Protein AF-A0A0C3CER1-F1 (afdb_monomer_lite)

Organism: Piloderma croceum (strain F 1598) (NCBI:txid765440)

pLDDT: mean 70.39, std 23.58, range [27.7, 95.56]

Foldseek 3Di:
DDDDDDDDDDDDDDDDDDDDPDPDDPDDPVVVVVVVVVVVVVVVVVVVVPPPPVPVPPPPPPDQPPFPWDQDPVQRATKGFQPDQGQWDWDDDPPDTQIQHRVLQQPADDPDRITGGPDTDCPVPPDDDDDPSRCVQWPWDWDPDVDTDIDTHGDDDDD

Sequence (159 aa):
MTLVPSVHPNTRARSPTLMSLLLRASGSSQDLDMLSAMALSYRLALMLSRTPEHRLSSFPPQSLPRIISKFLEPLSGYTFPCSSTLPKLTLGIGTYRAIVPGKYINYAPADGSKCFGGVQSNAQVEITIYGDVFFKSQFVIFNDSSTPLVWVLRPRQRR

InterPro domains:
  IPR021109 Aspartic peptidase domain superfamily [G3DSA:2.40.70.10] (53-149)
  IPR021109 Aspartic peptidase domain superfamily [SSF50630] (72-144)
  IPR033121 Peptidase family A1 domain [PF00026] (76-144)
  IPR033121 Peptidase family A1 domain [PS51767] (1-152)

Secondary structure (DSSP, 8-state):
----------------------------THHHHHHHHHHHHHHHHHHHTTS--TTSSSS-S-SS-S---EEEGGGTEEEEETT--PPPEEEEETTEEEEE-HHHHEEEE-STTEEEES----TTSSS----HHHHTTSEEEEE-SSS-EEEEE------

Structure (mmCIF, N/CA/C/O backbone):
data_AF-A0A0C3CER1-F1
#
_entry.id   AF-A0A0C3CER1-F1
#
loop_
_atom_site.group_PDB
_atom_site.id
_atom_site.type_symbol
_atom_site.label_atom_id
_at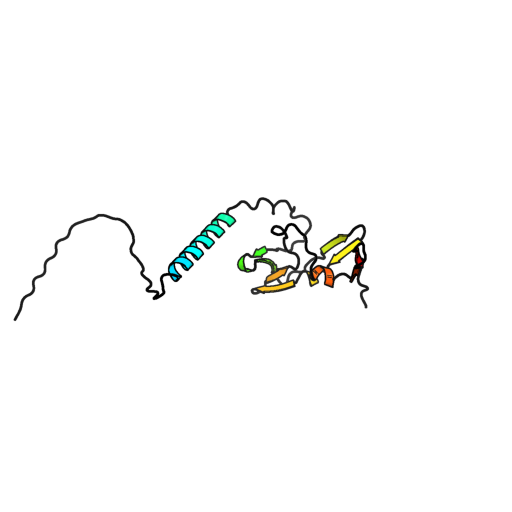om_site.label_alt_id
_atom_site.label_comp_id
_atom_site.label_asym_id
_atom_site.label_entity_id
_atom_site.label_seq_id
_atom_site.pdbx_PDB_ins_code
_atom_site.Cartn_x
_atom_site.Cartn_y
_atom_site.Cartn_z
_atom_site.occupancy
_atom_site.B_iso_or_equiv
_atom_site.auth_seq_id
_atom_site.auth_comp_id
_atom_site.auth_asym_id
_atom_site.auth_atom_id
_atom_site.pdbx_PDB_model_num
ATOM 1 N N . MET A 1 1 ? -1.713 20.461 90.685 1.00 34.16 1 MET A N 1
ATOM 2 C CA . MET A 1 1 ? -2.314 21.764 91.035 1.00 34.16 1 MET A CA 1
ATOM 3 C C . MET A 1 1 ? -2.577 22.521 89.748 1.00 34.16 1 MET A C 1
ATOM 5 O O . MET A 1 1 ? -1.739 22.517 88.860 1.00 34.16 1 MET A O 1
ATOM 9 N N . THR A 1 2 ?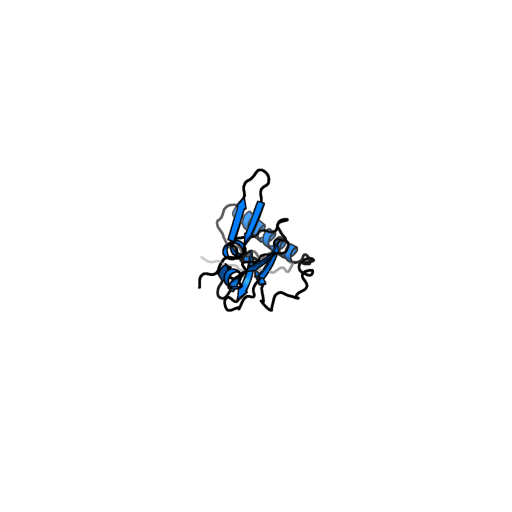 -3.800 23.019 89.642 1.00 27.70 2 THR A N 1
ATOM 10 C CA . THR A 1 2 ? -4.452 23.729 88.534 1.00 27.70 2 THR A CA 1
ATOM 11 C C . THR A 1 2 ? -3.644 24.888 87.947 1.00 27.70 2 THR A C 1
ATOM 13 O O . THR A 1 2 ? -2.986 25.592 88.704 1.00 27.70 2 THR A O 1
ATOM 16 N N . LEU A 1 3 ? -3.819 25.177 86.650 1.00 29.28 3 LEU A N 1
ATOM 17 C CA . LEU A 1 3 ? -4.615 26.331 86.187 1.00 29.28 3 LEU A CA 1
ATOM 18 C C . LEU A 1 3 ? -4.640 26.436 84.650 1.00 29.28 3 LEU A C 1
ATOM 20 O O . LEU A 1 3 ? -3.611 26.429 83.983 1.00 29.28 3 LEU A O 1
ATOM 24 N N . VAL A 1 4 ? -5.859 26.552 84.123 1.00 36.94 4 VAL A N 1
ATOM 25 C CA . VAL A 1 4 ? -6.197 27.040 82.776 1.00 36.94 4 VAL A CA 1
ATOM 26 C C . VAL A 1 4 ? -6.131 28.576 82.809 1.00 36.94 4 VAL A C 1
ATOM 28 O O . VAL A 1 4 ? -6.403 29.161 83.861 1.00 36.94 4 VAL A O 1
ATOM 31 N N . PRO A 1 5 ? -5.807 29.246 81.691 1.00 37.69 5 PRO A N 1
ATOM 32 C CA . PRO A 1 5 ? -6.847 30.085 81.092 1.00 37.69 5 PRO A CA 1
ATOM 33 C C . PRO A 1 5 ? -6.892 30.023 79.555 1.00 37.69 5 PRO A C 1
ATOM 35 O O . PRO A 1 5 ? -5.883 30.116 78.860 1.00 37.69 5 PRO A O 1
ATOM 38 N N . SER A 1 6 ? -8.122 29.935 79.044 1.00 36.16 6 SER A N 1
ATOM 39 C CA . SER A 1 6 ? -8.537 30.421 77.726 1.00 36.16 6 SER A CA 1
ATOM 40 C C . SER A 1 6 ? -8.327 31.935 77.611 1.00 36.16 6 SER A C 1
ATOM 42 O O . SER A 1 6 ? -8.430 32.637 78.612 1.00 36.16 6 SER A O 1
ATOM 44 N N . VAL A 1 7 ? -8.173 32.451 76.386 1.00 33.53 7 VAL A N 1
ATOM 45 C CA . VAL A 1 7 ? -9.143 33.357 75.727 1.00 33.53 7 VAL A CA 1
ATOM 46 C C . VAL A 1 7 ? -8.552 33.894 74.412 1.00 33.53 7 VAL A C 1
ATOM 48 O O . VAL A 1 7 ? -7.434 34.391 74.341 1.00 33.53 7 VAL A O 1
ATOM 51 N N . HIS A 1 8 ? -9.359 33.751 73.361 1.00 35.66 8 HIS A N 1
ATOM 52 C CA . HIS A 1 8 ? -9.236 34.325 72.019 1.00 35.66 8 HIS A CA 1
ATOM 53 C C . HIS A 1 8 ? -9.445 35.853 72.043 1.00 35.66 8 HIS A C 1
ATOM 55 O O . HIS A 1 8 ? -10.245 36.328 72.848 1.00 35.66 8 HIS A O 1
ATOM 61 N N . PRO A 1 9 ? -8.891 36.617 71.082 1.00 48.69 9 PRO A N 1
ATOM 62 C CA . PRO A 1 9 ? -9.820 37.312 70.185 1.00 48.69 9 PRO A CA 1
ATOM 63 C C . PRO A 1 9 ? -9.341 37.473 68.728 1.00 48.69 9 PRO A C 1
ATOM 65 O O . PRO A 1 9 ? -8.296 38.036 68.424 1.00 48.69 9 PRO A O 1
ATOM 68 N N . ASN A 1 10 ? -10.203 36.994 67.835 1.00 35.47 10 ASN A N 1
ATOM 69 C CA . ASN A 1 10 ? -10.683 37.589 66.583 1.00 35.47 10 ASN A CA 1
ATOM 70 C C . ASN A 1 10 ? -9.979 38.861 66.042 1.00 35.47 10 ASN A C 1
ATOM 72 O O . ASN A 1 10 ? -10.112 39.937 66.618 1.00 35.47 10 ASN A O 1
ATOM 76 N N . THR A 1 11 ? -9.400 38.783 64.837 1.00 39.97 11 THR A N 1
ATOM 77 C CA . THR A 1 11 ? -9.349 39.909 63.880 1.00 39.97 11 THR A CA 1
ATOM 78 C C . THR A 1 11 ? -9.489 39.418 62.436 1.00 39.97 11 THR A C 1
ATOM 80 O O . THR A 1 11 ? -9.116 38.308 62.067 1.00 39.97 11 THR A O 1
ATOM 83 N N . ARG A 1 12 ? -10.134 40.269 61.640 1.00 36.44 12 ARG A N 1
ATOM 84 C CA . ARG A 1 12 ? -10.826 40.010 60.378 1.00 36.44 12 ARG A CA 1
ATOM 85 C C . ARG A 1 12 ? -9.947 40.331 59.158 1.00 36.44 12 ARG A C 1
ATOM 87 O O . ARG A 1 12 ? -9.403 41.421 59.081 1.00 36.44 12 ARG A O 1
ATOM 94 N N . ALA A 1 13 ? -9.971 39.416 58.184 1.00 40.00 13 ALA A N 1
ATOM 95 C CA . ALA A 1 13 ? -9.823 39.575 56.725 1.00 40.00 13 ALA A CA 1
ATOM 96 C C . ALA A 1 13 ? -8.546 40.194 56.103 1.00 40.00 13 ALA A C 1
ATOM 98 O O . ALA A 1 13 ? -8.330 41.401 56.167 1.00 40.00 13 ALA A O 1
ATOM 99 N N . ARG A 1 14 ? -7.859 39.388 55.271 1.00 35.91 14 ARG A N 1
ATOM 100 C CA . ARG A 1 14 ? -7.514 39.694 53.859 1.00 35.91 14 ARG A CA 1
ATOM 101 C C . ARG A 1 14 ? -7.033 38.424 53.121 1.00 35.91 14 ARG A C 1
ATOM 103 O O . ARG A 1 14 ? -6.103 37.763 53.555 1.00 35.91 14 ARG A O 1
ATOM 110 N N . SER A 1 15 ? -7.712 38.104 52.016 1.00 37.62 15 SER A N 1
ATOM 111 C CA . SER A 1 15 ? -7.277 37.229 50.901 1.00 37.62 15 SER A CA 1
ATOM 112 C C . SER A 1 15 ? -5.972 37.793 50.283 1.00 37.62 15 SER A C 1
ATOM 114 O O . SER A 1 15 ? -5.805 39.010 50.419 1.00 37.62 15 SER A O 1
ATOM 116 N N . PRO A 1 16 ? -5.080 37.046 49.580 1.00 47.09 16 PRO A N 1
ATOM 117 C CA . PRO A 1 16 ? -5.382 35.899 48.713 1.00 47.09 16 PRO A CA 1
ATOM 118 C C . PRO A 1 16 ? -4.334 34.758 48.671 1.00 47.09 16 PRO A C 1
ATOM 120 O O . PRO A 1 16 ? -3.278 34.819 49.285 1.00 47.09 16 PRO A O 1
ATOM 123 N N . THR A 1 17 ? -4.630 33.743 47.850 1.00 35.16 17 THR A N 1
ATOM 124 C CA . THR A 1 17 ? -3.731 32.713 47.277 1.00 35.16 17 THR A CA 1
ATOM 125 C C . THR A 1 17 ? -3.310 31.478 48.098 1.00 35.16 17 THR A C 1
ATOM 127 O O . THR A 1 17 ? -2.843 31.564 49.222 1.00 35.16 17 THR A O 1
ATOM 130 N N . LEU A 1 18 ? -3.441 30.331 47.406 1.00 41.06 18 LEU A N 1
ATOM 131 C CA . LEU A 1 18 ? -2.860 28.997 47.619 1.00 41.06 18 LEU A CA 1
ATOM 132 C C . LEU A 1 18 ? -3.120 28.286 48.960 1.00 41.06 18 LEU A C 1
ATOM 134 O O . LEU A 1 18 ? -2.343 28.407 49.900 1.00 41.06 18 LEU A O 1
ATOM 138 N N . MET A 1 19 ? -4.111 27.382 48.971 1.00 33.47 19 MET A N 1
ATOM 139 C CA . MET A 1 19 ? -4.059 26.207 49.847 1.00 33.47 19 MET A CA 1
ATOM 140 C C . MET A 1 19 ? -3.553 25.008 49.042 1.00 33.47 19 MET A C 1
ATOM 142 O O . MET A 1 19 ? -4.247 24.414 48.217 1.00 33.47 19 MET A O 1
ATOM 146 N N . SER A 1 20 ? -2.280 24.741 49.276 1.00 41.34 20 SER A N 1
ATOM 147 C CA . SER A 1 20 ? -1.477 23.590 48.906 1.00 41.34 20 SER A CA 1
ATOM 148 C C . SER A 1 20 ? -2.125 22.267 49.331 1.00 41.34 20 SER A C 1
ATOM 150 O O . SER A 1 20 ? -2.156 21.928 50.512 1.00 41.34 20 SER A O 1
ATOM 152 N N . LEU A 1 21 ? -2.556 21.457 48.359 1.00 37.12 21 LEU A N 1
ATOM 153 C CA . LEU A 1 21 ? -2.694 20.016 48.570 1.00 37.12 21 LEU A CA 1
ATOM 154 C C . LEU A 1 21 ? -1.324 19.378 48.301 1.00 37.12 21 LEU A C 1
ATOM 156 O O . LEU A 1 21 ? -1.001 18.968 47.189 1.00 37.12 21 LEU A O 1
ATOM 160 N N . LEU A 1 22 ? -0.484 19.393 49.336 1.00 40.91 22 LEU A N 1
ATOM 161 C CA . LEU A 1 22 ? 0.810 18.716 49.374 1.00 40.91 22 LEU A CA 1
ATOM 162 C C . LEU A 1 22 ? 0.590 17.195 49.349 1.00 40.91 22 LEU A C 1
ATOM 164 O O . LEU A 1 22 ? 0.505 16.558 50.400 1.00 40.91 22 LEU A O 1
ATOM 168 N N . LEU A 1 23 ? 0.547 16.594 48.155 1.00 36.91 23 LEU A N 1
ATOM 169 C CA . LEU A 1 23 ? 0.967 15.201 48.018 1.00 36.91 23 LEU A CA 1
ATOM 170 C C . LEU A 1 23 ? 2.479 15.165 48.262 1.00 36.91 23 LEU A C 1
ATOM 172 O O . LEU A 1 23 ? 3.275 15.610 47.436 1.00 36.91 23 LEU A O 1
ATOM 176 N N . ARG A 1 24 ? 2.865 14.649 49.431 1.00 39.81 24 ARG A N 1
ATOM 177 C CA . ARG A 1 24 ? 4.232 14.211 49.718 1.00 39.81 24 ARG A CA 1
ATOM 178 C C . ARG A 1 24 ? 4.597 13.094 48.739 1.00 39.81 24 ARG A C 1
ATOM 180 O O . ARG A 1 24 ? 4.315 11.930 49.001 1.00 39.81 24 ARG A O 1
ATOM 187 N N . ALA A 1 25 ? 5.244 13.457 47.640 1.00 36.72 25 ALA A N 1
ATOM 188 C CA . ALA A 1 25 ? 6.123 12.560 46.914 1.00 36.72 25 ALA A CA 1
ATOM 189 C C . ALA A 1 25 ? 7.545 12.845 47.402 1.00 36.72 25 ALA A C 1
ATOM 191 O O . ALA A 1 25 ? 8.099 13.921 47.189 1.00 36.72 25 ALA A O 1
ATOM 192 N N . SER A 1 26 ? 8.108 11.898 48.143 1.00 48.16 26 SER A N 1
ATOM 193 C CA . SER A 1 26 ? 9.544 11.817 48.366 1.00 48.16 26 SER A CA 1
ATOM 194 C C . SER A 1 26 ? 10.205 11.494 47.025 1.00 48.16 26 SER A C 1
ATOM 196 O O . SER A 1 26 ? 10.149 10.350 46.582 1.00 48.16 26 SER A O 1
ATOM 198 N N . GLY A 1 27 ? 10.782 12.494 46.369 1.00 37.88 27 GLY A N 1
ATOM 199 C CA . GLY A 1 27 ? 11.468 12.335 45.091 1.00 37.88 27 GLY A CA 1
ATOM 200 C C . GLY A 1 27 ? 12.330 13.558 44.825 1.00 37.88 27 GLY A C 1
ATOM 201 O O . GLY A 1 27 ? 11.908 14.685 45.075 1.00 37.88 27 GLY A O 1
ATOM 202 N N . SER A 1 28 ? 13.578 13.322 44.441 1.00 38.41 28 SER A N 1
ATOM 203 C CA . SER A 1 28 ? 14.615 14.320 44.169 1.00 38.41 28 SER A CA 1
ATOM 204 C C . SER A 1 28 ? 14.147 15.451 43.244 1.00 38.41 28 SER A C 1
ATOM 206 O O . SER A 1 28 ? 13.238 15.272 42.442 1.00 38.41 28 SER A O 1
ATOM 208 N N . SER A 1 29 ? 14.832 16.598 43.287 1.00 51.16 29 SER A N 1
ATOM 209 C CA . SER A 1 29 ? 14.600 17.801 42.463 1.00 51.16 29 SER A CA 1
ATOM 210 C C . SER A 1 29 ? 14.449 17.581 40.945 1.00 51.16 29 SER A C 1
ATOM 212 O O . SER A 1 29 ? 14.025 18.496 40.255 1.00 51.16 29 SER A O 1
ATOM 214 N N . GLN A 1 30 ? 14.740 16.386 40.428 1.00 51.72 30 GLN A N 1
ATOM 215 C CA . GLN A 1 30 ? 14.535 15.987 39.033 1.00 51.72 30 GLN A CA 1
ATOM 216 C C . GLN A 1 30 ? 13.064 15.653 38.683 1.00 51.72 30 GLN A C 1
ATOM 218 O O . GLN A 1 30 ? 12.687 15.750 37.516 1.00 51.72 30 GLN A O 1
ATOM 223 N N . ASP A 1 31 ? 12.205 15.316 39.657 1.00 47.53 31 ASP A N 1
ATOM 224 C CA . ASP A 1 31 ? 10.815 14.887 39.392 1.00 47.53 31 ASP A CA 1
ATOM 225 C C . ASP A 1 31 ? 9.838 16.057 39.153 1.00 47.53 31 ASP A C 1
ATOM 227 O O . ASP A 1 31 ? 8.892 15.941 38.366 1.00 47.53 31 ASP A O 1
ATOM 231 N N . LEU A 1 32 ? 10.067 17.217 39.786 1.00 51.06 32 LEU A N 1
ATOM 232 C CA . LEU A 1 32 ? 9.240 18.414 39.558 1.00 51.06 32 LEU A CA 1
ATOM 233 C C . LEU A 1 32 ? 9.479 19.034 38.172 1.00 51.06 32 LEU A C 1
ATOM 235 O O . LEU A 1 32 ? 8.537 19.557 37.570 1.00 51.06 32 LEU A O 1
ATOM 239 N N . ASP A 1 33 ? 10.695 18.915 37.637 1.00 55.56 33 ASP A N 1
ATOM 240 C CA . ASP A 1 33 ? 11.015 19.360 36.278 1.00 55.56 33 ASP A CA 1
ATOM 241 C C . ASP A 1 33 ? 10.319 18.486 35.228 1.00 55.56 33 ASP A C 1
ATOM 243 O O . ASP A 1 33 ? 9.811 19.004 34.233 1.00 55.56 33 ASP A O 1
ATOM 247 N N . MET A 1 34 ? 10.191 17.178 35.479 1.00 53.12 34 MET A N 1
ATOM 248 C CA . MET A 1 34 ? 9.486 16.249 34.589 1.00 53.12 34 MET A CA 1
ATOM 249 C C . MET A 1 34 ? 7.977 16.497 34.539 1.00 53.12 34 MET A C 1
ATOM 251 O O . MET A 1 34 ? 7.392 16.486 33.457 1.00 53.12 34 MET A O 1
ATOM 255 N N . LEU A 1 35 ? 7.332 16.774 35.676 1.00 58.41 35 LEU A N 1
ATOM 256 C CA . LEU A 1 35 ? 5.899 17.101 35.706 1.00 58.41 35 LEU A CA 1
ATOM 257 C C . LEU A 1 35 ? 5.601 18.466 35.075 1.00 58.41 35 LEU A C 1
ATOM 259 O O . LEU A 1 35 ? 4.594 18.613 34.381 1.00 58.41 35 LEU A O 1
ATOM 263 N N . SER A 1 36 ? 6.488 19.448 35.257 1.00 57.62 36 SER A N 1
ATOM 264 C CA . SER A 1 36 ? 6.393 20.740 34.572 1.00 57.62 36 SER A CA 1
ATOM 265 C C . SER A 1 36 ? 6.621 20.591 33.063 1.00 57.62 36 SER A C 1
ATOM 267 O O . SER A 1 36 ? 5.846 21.130 32.276 1.00 57.62 36 SER A O 1
ATOM 269 N N . ALA A 1 37 ? 7.596 19.778 32.639 1.00 55.06 37 ALA A N 1
ATOM 270 C CA . ALA A 1 37 ? 7.850 19.457 31.233 1.00 55.06 37 ALA A CA 1
ATOM 271 C C . ALA A 1 37 ? 6.704 18.654 30.590 1.00 55.06 37 ALA A C 1
ATOM 273 O O . ALA A 1 37 ? 6.339 18.900 29.439 1.00 55.06 37 ALA A O 1
ATOM 274 N N . MET A 1 38 ? 6.071 17.745 31.334 1.00 60.56 38 MET A N 1
ATOM 275 C CA . MET A 1 38 ? 4.856 17.027 30.927 1.00 60.56 38 MET A CA 1
ATOM 276 C C . MET A 1 38 ? 3.657 17.978 30.806 1.00 60.56 38 MET A C 1
ATOM 278 O O . MET A 1 38 ? 2.917 17.933 29.828 1.00 60.56 38 MET A O 1
ATOM 282 N N . ALA A 1 39 ? 3.481 18.907 31.746 1.00 66.56 39 ALA A N 1
ATOM 283 C CA . ALA A 1 39 ? 2.417 19.906 31.674 1.00 66.56 39 ALA A CA 1
ATOM 284 C C . ALA A 1 39 ? 2.644 20.925 30.541 1.00 66.56 39 ALA A C 1
ATOM 286 O O . ALA A 1 39 ? 1.687 21.320 29.871 1.00 66.56 39 ALA A O 1
ATOM 287 N N . LEU A 1 40 ? 3.894 21.331 30.293 1.00 63.00 40 LEU A N 1
ATOM 288 C CA . LEU A 1 40 ? 4.267 22.206 29.179 1.00 63.00 40 LEU A CA 1
ATOM 289 C C . LEU A 1 40 ? 4.130 21.499 27.836 1.00 63.00 40 LEU A C 1
ATOM 291 O O . LEU A 1 40 ? 3.608 22.108 26.911 1.00 63.00 40 LEU A O 1
ATOM 295 N N . SER A 1 41 ? 4.524 20.231 27.725 1.00 62.09 41 SER A N 1
ATOM 296 C CA . SER A 1 41 ? 4.310 19.445 26.505 1.00 62.09 41 SER A CA 1
ATOM 297 C C . SER A 1 41 ? 2.825 19.206 26.247 1.00 62.09 41 SER A C 1
ATOM 299 O O . SER A 1 41 ? 2.391 19.356 25.110 1.00 62.09 41 SER A O 1
ATOM 301 N N . TYR A 1 42 ? 2.012 18.973 27.283 1.00 54.91 42 TYR A N 1
ATOM 302 C CA . TYR A 1 42 ? 0.560 18.849 27.137 1.00 54.91 42 TYR A CA 1
ATOM 303 C C . TYR A 1 42 ? -0.107 20.180 26.757 1.00 54.91 42 TYR A C 1
ATOM 305 O O . TYR A 1 42 ? -0.997 20.211 25.908 1.00 54.91 42 TYR A O 1
ATOM 313 N N . ARG A 1 43 ? 0.340 21.311 27.324 1.00 63.53 43 ARG A N 1
ATOM 314 C CA . ARG A 1 43 ? -0.136 22.646 26.919 1.00 63.53 43 ARG A CA 1
ATOM 315 C C . ARG A 1 43 ? 0.348 23.043 25.529 1.00 63.53 43 ARG A C 1
ATOM 317 O O . ARG A 1 43 ? -0.422 23.652 24.796 1.00 63.53 43 ARG A O 1
ATOM 324 N N . LEU A 1 44 ? 1.568 22.684 25.145 1.00 60.12 44 LEU A N 1
ATOM 325 C CA . LEU A 1 44 ? 2.095 22.915 23.803 1.00 60.12 44 LEU A CA 1
ATOM 326 C C . LEU A 1 44 ? 1.353 22.043 22.782 1.00 60.12 44 LEU A C 1
ATOM 328 O O . LEU A 1 44 ? 0.944 22.560 21.752 1.00 60.12 44 LEU A O 1
ATOM 332 N N . ALA A 1 45 ? 1.054 20.783 23.104 1.00 55.59 45 ALA A N 1
ATOM 333 C CA . ALA A 1 45 ? 0.210 19.904 22.291 1.00 55.59 45 ALA A CA 1
ATOM 334 C C . ALA A 1 45 ? -1.235 20.430 22.166 1.00 55.59 45 ALA A C 1
ATOM 336 O O . ALA A 1 45 ? -1.812 20.424 21.079 1.00 55.59 45 ALA A O 1
ATOM 337 N N . LEU A 1 46 ? -1.811 20.987 23.239 1.00 55.22 46 LEU A N 1
ATOM 338 C CA . LEU A 1 46 ? -3.122 21.658 23.206 1.00 55.22 46 LEU A CA 1
ATOM 339 C C . LEU A 1 46 ? -3.123 22.982 22.422 1.00 55.22 46 LEU A C 1
ATOM 341 O O . LEU A 1 46 ? -4.151 23.380 21.876 1.00 55.22 46 LEU A O 1
ATOM 345 N N . MET A 1 47 ? -1.991 23.682 22.363 1.00 53.53 47 MET A N 1
ATOM 346 C CA . MET A 1 47 ? -1.843 24.906 21.568 1.00 53.53 47 MET A CA 1
ATOM 347 C C . MET A 1 47 ? -1.535 24.593 20.096 1.00 53.53 47 MET A C 1
ATOM 349 O O . MET A 1 47 ? -2.004 25.312 19.217 1.00 53.53 47 MET A O 1
ATOM 353 N N . LEU A 1 48 ? -0.837 23.490 19.810 1.00 54.31 48 LEU A N 1
ATOM 354 C CA . LEU A 1 48 ? -0.583 22.997 18.454 1.00 54.31 48 LEU A CA 1
ATOM 355 C C . LEU A 1 48 ? -1.826 22.337 17.833 1.00 54.31 48 LEU A C 1
ATOM 357 O O . LEU A 1 48 ? -2.070 22.533 16.647 1.00 54.31 48 LEU A O 1
ATOM 361 N N . SER A 1 49 ? -2.686 21.688 18.626 1.00 47.53 49 SER A N 1
ATOM 362 C CA . SER A 1 49 ? -4.013 21.205 18.183 1.00 47.53 49 SER A CA 1
ATOM 363 C C . SER A 1 49 ? -5.043 22.322 17.950 1.00 47.53 49 SER A C 1
ATOM 365 O O . SER A 1 49 ? -6.120 22.071 17.413 1.00 47.53 49 SER A O 1
ATOM 367 N N . ARG A 1 50 ? -4.720 23.572 18.319 1.00 50.12 50 ARG A N 1
ATOM 368 C CA . ARG A 1 50 ? -5.479 24.780 17.944 1.00 50.12 50 ARG A CA 1
ATOM 369 C C . ARG A 1 50 ? -4.936 25.482 16.702 1.00 50.12 50 ARG A C 1
ATOM 371 O O . ARG A 1 50 ? -5.524 26.481 16.284 1.00 50.12 50 ARG A O 1
ATOM 378 N N . THR A 1 51 ? -3.851 24.992 16.098 1.00 41.34 51 THR A N 1
ATOM 379 C CA . THR A 1 51 ? -3.503 25.453 14.753 1.00 41.34 51 THR A CA 1
ATOM 380 C C . THR A 1 51 ? -4.591 24.960 13.797 1.00 41.34 51 THR A C 1
ATOM 382 O O . THR A 1 51 ? -4.993 23.799 13.873 1.00 41.34 51 THR A O 1
ATOM 385 N N . PRO A 1 52 ? -5.162 25.832 12.951 1.00 46.78 52 PRO A N 1
ATOM 386 C CA . PRO A 1 52 ? -6.141 25.385 11.981 1.00 46.78 52 PRO A CA 1
ATOM 387 C C . PRO A 1 52 ? -5.453 24.363 11.072 1.00 46.78 52 PRO A C 1
ATOM 389 O O . PRO A 1 52 ? -4.451 24.683 10.434 1.00 46.78 52 PRO A O 1
ATOM 392 N N . GLU A 1 53 ? -5.999 23.146 11.036 1.00 48.62 53 GLU A N 1
ATOM 393 C CA . GLU A 1 53 ? -5.735 22.069 10.074 1.00 48.62 53 GLU A CA 1
ATOM 394 C C . GLU A 1 53 ? -5.985 22.570 8.638 1.00 48.62 53 GLU A C 1
ATOM 396 O O . GLU A 1 53 ? -6.936 22.197 7.953 1.00 48.62 53 GLU A O 1
ATOM 401 N N . HIS A 1 54 ? -5.139 23.474 8.160 1.00 36.47 54 HIS A N 1
ATOM 402 C CA . HIS A 1 54 ? -5.303 24.154 6.884 1.00 36.47 54 HIS A CA 1
ATOM 403 C C . HIS A 1 54 ? -4.464 23.481 5.799 1.00 36.4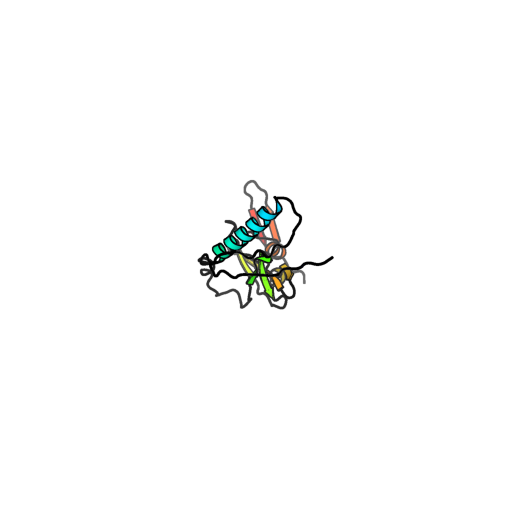7 54 HIS A C 1
ATOM 405 O O . HIS A 1 54 ? -3.786 24.149 5.021 1.00 36.47 54 HIS A O 1
ATOM 411 N N . ARG A 1 55 ? -4.497 22.141 5.754 1.00 40.00 55 ARG A N 1
ATOM 412 C CA . ARG A 1 55 ? -4.222 21.376 4.523 1.00 40.00 55 ARG A CA 1
ATOM 413 C C . ARG A 1 55 ? -4.588 19.890 4.551 1.00 40.00 55 ARG A C 1
ATOM 415 O O . ARG A 1 55 ? -4.123 19.142 3.701 1.00 40.00 55 ARG A O 1
ATOM 422 N N . LEU A 1 56 ? -5.481 19.471 5.446 1.00 44.06 56 LEU A N 1
ATOM 423 C CA . LEU A 1 56 ? -6.237 18.220 5.284 1.00 44.06 56 LEU A CA 1
ATOM 424 C C . LEU A 1 56 ? -7.638 18.446 4.690 1.00 44.06 56 LEU A C 1
ATOM 426 O O . LEU A 1 56 ? -8.392 17.500 4.492 1.00 44.06 56 LEU A O 1
ATOM 430 N N . SER A 1 57 ? -7.965 19.689 4.322 1.00 38.59 57 SER A N 1
ATOM 431 C CA . SER A 1 57 ? -9.199 20.061 3.619 1.00 38.59 57 SER A CA 1
ATOM 432 C C . SER A 1 57 ? -9.084 20.074 2.088 1.00 38.59 57 SER A C 1
ATOM 434 O O . SER A 1 57 ? -10.099 20.224 1.414 1.00 38.59 57 SER A O 1
ATOM 436 N N . SER A 1 58 ? -7.889 19.899 1.506 1.00 36.09 58 SER A N 1
ATOM 437 C CA . SER A 1 58 ? -7.720 19.877 0.041 1.00 36.09 58 SER A CA 1
ATOM 438 C C . SER A 1 58 ? -7.694 18.476 -0.571 1.00 36.09 58 SER A C 1
ATOM 440 O O . SER A 1 58 ? -7.532 18.355 -1.783 1.00 36.09 58 SER A O 1
ATOM 442 N N . PHE A 1 59 ? -7.898 17.421 0.221 1.00 37.72 59 PHE A N 1
ATOM 443 C CA . PHE A 1 59 ? -8.452 16.189 -0.329 1.00 37.72 59 PHE A CA 1
ATOM 444 C C . PHE A 1 59 ? -9.973 16.355 -0.328 1.00 37.72 59 PHE A C 1
ATOM 446 O O . PHE A 1 59 ? -10.577 16.291 0.746 1.00 37.72 59 PHE A O 1
ATOM 453 N N . PRO A 1 60 ? -10.626 16.603 -1.480 1.00 32.06 60 PRO A N 1
ATOM 454 C CA . PRO A 1 60 ? -12.076 16.542 -1.513 1.00 32.06 60 PRO A CA 1
ATOM 455 C C . PRO A 1 60 ? -12.497 15.158 -0.988 1.00 32.06 60 PRO A C 1
ATOM 457 O O . PRO A 1 60 ? -11.897 14.155 -1.393 1.00 32.06 60 PRO A O 1
ATOM 460 N N . PRO A 1 61 ? -13.511 15.059 -0.107 1.00 41.25 61 PRO A N 1
ATOM 461 C CA . PRO A 1 61 ? -14.050 13.788 0.378 1.00 41.25 61 PRO A CA 1
ATOM 462 C C . PRO A 1 61 ? -14.869 13.104 -0.728 1.00 41.25 61 PRO A C 1
ATOM 464 O O . PRO A 1 61 ? -16.045 12.790 -0.569 1.00 41.25 61 PRO A O 1
ATOM 467 N N . GLN A 1 62 ? -14.269 12.919 -1.899 1.00 39.09 62 GLN A N 1
ATOM 468 C CA . GLN A 1 62 ? -14.899 12.372 -3.088 1.00 39.09 62 GLN A CA 1
ATOM 469 C C . GLN A 1 62 ? -13.910 11.431 -3.771 1.00 39.09 62 GLN A C 1
ATOM 471 O O . GLN A 1 62 ? -13.250 11.787 -4.740 1.00 39.09 62 GLN A O 1
ATOM 476 N N . SER A 1 63 ? -13.762 10.235 -3.197 1.00 43.00 63 SER A N 1
ATOM 477 C CA . SER A 1 63 ? -13.549 8.965 -3.926 1.00 43.00 63 SER A CA 1
ATOM 478 C C . SER A 1 63 ? -13.031 7.830 -3.042 1.00 43.00 63 SER A C 1
ATOM 480 O O . SER A 1 63 ? -12.979 6.697 -3.513 1.00 43.00 63 SER A O 1
ATOM 482 N N . LEU A 1 64 ? -12.718 8.062 -1.761 1.00 45.66 64 LEU A N 1
ATOM 483 C CA . LEU A 1 64 ? -12.604 6.946 -0.822 1.00 45.66 64 LEU A CA 1
ATOM 484 C C . LEU A 1 64 ? -14.024 6.513 -0.424 1.00 45.66 64 LEU A C 1
ATOM 486 O O . LEU A 1 64 ? -14.747 7.291 0.201 1.00 45.66 64 LEU A O 1
ATOM 490 N N . PRO A 1 65 ? -14.483 5.314 -0.819 1.00 40.84 65 PRO A N 1
ATOM 491 C CA . PRO A 1 65 ? -15.828 4.866 -0.494 1.00 40.84 65 PRO A CA 1
ATOM 492 C C . PRO A 1 65 ? -15.942 4.729 1.018 1.00 40.84 65 PRO A C 1
ATOM 494 O O . PRO A 1 65 ? -15.259 3.891 1.580 1.00 40.84 65 PRO A O 1
ATOM 497 N N . ARG A 1 66 ? -16.771 5.575 1.647 1.00 44.06 66 ARG A N 1
ATOM 498 C CA . ARG A 1 66 ? -17.343 5.488 3.009 1.00 44.06 66 ARG A CA 1
ATOM 499 C C . ARG A 1 66 ? -16.585 4.622 4.037 1.00 44.06 66 ARG A C 1
ATOM 501 O O . ARG A 1 66 ? -17.213 3.894 4.798 1.00 44.06 66 ARG A O 1
ATOM 508 N N . ILE A 1 67 ? -15.262 4.703 4.118 1.00 51.38 67 ILE A N 1
ATOM 509 C CA . ILE A 1 67 ? -14.536 4.186 5.272 1.00 51.38 67 ILE A CA 1
ATOM 510 C C . ILE A 1 67 ? -14.366 5.375 6.186 1.00 51.38 67 ILE A C 1
ATOM 512 O O . ILE A 1 67 ? -13.642 6.316 5.867 1.00 51.38 67 ILE A O 1
ATOM 516 N N . ILE A 1 68 ? -15.052 5.333 7.321 1.00 64.12 68 ILE A N 1
ATOM 517 C CA . ILE A 1 68 ? -14.818 6.276 8.407 1.00 64.12 68 ILE A CA 1
ATOM 518 C C . ILE A 1 68 ? -13.446 5.922 8.983 1.00 64.12 68 ILE A C 1
ATOM 520 O O . ILE A 1 68 ? -13.329 5.048 9.845 1.00 64.12 68 ILE A O 1
ATOM 524 N N . SER A 1 69 ? -12.403 6.550 8.445 1.00 68.25 69 SER A N 1
ATOM 525 C CA . SER A 1 69 ? -11.065 6.487 9.011 1.00 68.25 69 SER A CA 1
ATOM 526 C C . SER A 1 69 ? -10.846 7.686 9.924 1.00 68.25 69 SER A C 1
ATOM 528 O O . SER A 1 69 ? -11.202 8.810 9.575 1.00 68.25 69 SER A O 1
ATOM 530 N N . LYS A 1 70 ? -10.295 7.436 11.111 1.00 78.06 70 LYS A N 1
ATOM 531 C CA . LYS A 1 70 ? -9.990 8.463 12.106 1.00 78.06 70 LYS A CA 1
ATOM 532 C C . LYS A 1 70 ? -8.519 8.364 12.480 1.00 78.06 70 LYS A C 1
ATOM 534 O O . LYS A 1 70 ? -8.065 7.294 12.891 1.00 78.06 70 LYS A O 1
ATOM 539 N N . PHE A 1 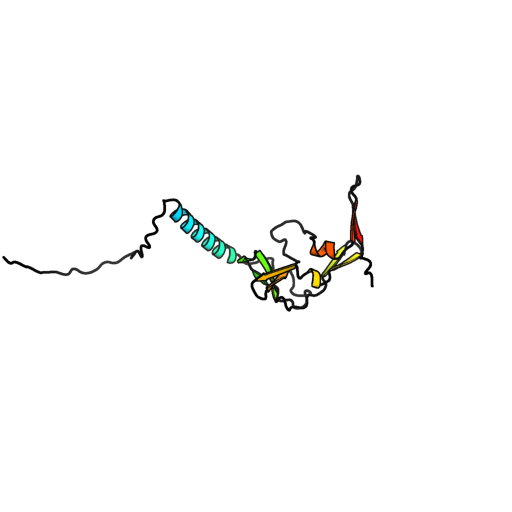71 ? -7.801 9.475 12.354 1.00 75.44 71 PHE A N 1
ATOM 540 C CA . PHE A 1 71 ? -6.468 9.603 12.926 1.00 75.44 71 PHE A CA 1
ATOM 541 C C . PHE A 1 71 ? -6.575 9.619 14.453 1.00 75.44 71 PHE A C 1
ATOM 543 O O . PHE A 1 71 ? -7.390 10.357 15.017 1.00 75.44 71 PHE A O 1
ATOM 550 N N . LEU A 1 72 ? -5.801 8.766 15.118 1.00 68.75 72 LEU A N 1
ATOM 551 C CA . LEU A 1 72 ? -5.729 8.705 16.573 1.00 68.75 72 LEU A CA 1
ATOM 552 C C . LEU A 1 72 ? -4.296 9.009 17.000 1.00 68.75 72 LEU A C 1
ATOM 554 O O . LEU A 1 72 ? -3.417 8.176 16.817 1.00 68.75 72 LEU A O 1
ATOM 558 N N . GLU A 1 73 ? -4.084 10.177 17.608 1.00 74.06 73 GLU A N 1
ATOM 559 C CA . GLU A 1 73 ? -2.796 10.597 18.179 1.00 74.06 73 GLU A CA 1
ATOM 560 C C . GLU A 1 73 ? -2.147 9.575 19.132 1.00 74.06 73 GLU A C 1
ATOM 562 O O . GLU A 1 73 ? -0.964 9.306 18.938 1.00 74.06 73 GLU A O 1
ATOM 567 N N . PRO A 1 74 ? -2.850 8.922 20.091 1.00 70.81 74 PRO A N 1
ATOM 568 C CA . PRO A 1 74 ? -2.201 7.936 20.968 1.00 70.81 74 PRO A CA 1
ATOM 569 C C . PRO A 1 74 ? -1.678 6.704 20.216 1.00 70.81 74 PRO A C 1
ATOM 571 O O . PRO A 1 74 ? -0.832 5.979 20.724 1.00 70.81 74 PRO A O 1
ATOM 574 N N . LEU A 1 75 ? -2.187 6.466 19.007 1.00 72.06 75 LEU A N 1
ATOM 575 C CA . LEU A 1 75 ? -1.802 5.365 18.129 1.00 72.06 75 LEU A CA 1
ATOM 576 C C . LEU A 1 75 ? -0.970 5.850 16.926 1.00 72.06 75 LEU A C 1
ATOM 578 O O . LEU A 1 75 ? -0.556 5.032 16.111 1.00 72.06 75 LEU A O 1
ATOM 582 N N . SER A 1 76 ? -0.743 7.166 16.814 1.00 81.81 76 SER A N 1
ATOM 583 C CA . SER A 1 76 ? -0.055 7.864 15.721 1.00 81.81 76 SER A CA 1
ATOM 584 C C . SER A 1 76 ? -0.407 7.340 14.321 1.00 81.81 76 SER A C 1
ATOM 586 O O . SER A 1 76 ? 0.461 7.065 13.492 1.00 81.81 76 SER A O 1
ATOM 588 N N . GLY A 1 77 ? -1.700 7.151 14.043 1.00 87.31 77 GLY A N 1
ATOM 589 C CA . GLY A 1 77 ? -2.112 6.581 12.764 1.00 87.31 77 GLY A CA 1
ATOM 590 C C . GLY A 1 77 ? -3.605 6.631 12.481 1.00 87.31 77 GLY A C 1
ATOM 591 O O . GLY A 1 77 ? -4.446 6.800 13.369 1.00 87.31 77 GLY A O 1
ATOM 592 N N . TYR A 1 78 ? -3.937 6.461 11.204 1.00 90.31 78 TYR A N 1
ATOM 593 C CA . TYR A 1 78 ? -5.301 6.283 10.728 1.00 90.31 78 TYR A CA 1
ATOM 594 C C . TYR A 1 78 ? -5.819 4.893 11.091 1.00 90.31 78 TYR A C 1
ATOM 596 O O . TYR A 1 78 ? -5.231 3.870 10.726 1.00 90.31 78 TYR A O 1
ATOM 604 N N . THR A 1 79 ? -6.956 4.869 11.780 1.00 92.75 79 THR A N 1
ATOM 605 C CA . THR A 1 79 ? -7.657 3.649 12.186 1.00 92.75 79 THR A CA 1
ATOM 606 C C . THR A 1 79 ? -9.061 3.600 11.602 1.00 92.75 79 THR A C 1
ATOM 608 O O . THR A 1 79 ? -9.622 4.625 11.211 1.00 92.75 79 THR A O 1
ATOM 611 N N . PHE A 1 80 ? -9.648 2.411 11.538 1.00 92.81 80 PHE A N 1
ATOM 612 C CA . PHE A 1 80 ? -11.028 2.183 11.106 1.00 92.81 80 PHE A CA 1
ATOM 613 C C . PHE A 1 80 ? -11.640 1.013 11.909 1.00 92.81 80 PHE A C 1
ATOM 615 O O . PHE A 1 80 ? -10.898 0.264 12.547 1.00 92.81 80 PHE A O 1
ATOM 622 N N . PRO A 1 81 ? -12.976 0.835 11.948 1.00 94.56 81 PRO A N 1
ATOM 623 C CA . PRO A 1 81 ? -13.585 -0.335 12.589 1.00 94.56 81 PRO A CA 1
ATOM 624 C C . PRO A 1 81 ? -13.152 -1.633 11.896 1.00 94.56 81 PRO A C 1
ATOM 626 O O . PRO A 1 81 ? -13.369 -1.765 10.695 1.00 94.56 81 PRO A O 1
ATOM 629 N N . CYS A 1 82 ? -12.607 -2.612 12.619 1.00 93.19 82 CYS A N 1
ATOM 630 C CA . CYS A 1 82 ? -12.074 -3.849 12.030 1.00 93.19 82 CYS A CA 1
ATOM 631 C C . CYS A 1 82 ? -13.089 -4.647 11.189 1.00 93.19 82 CYS A C 1
ATOM 633 O O . CYS A 1 82 ? -12.690 -5.373 10.285 1.00 93.19 82 CYS A O 1
ATOM 635 N N . SER A 1 83 ? -14.394 -4.497 11.445 1.00 93.81 83 SER A N 1
ATOM 636 C CA . SER A 1 83 ? -15.481 -5.114 10.667 1.00 93.81 83 SER A CA 1
ATOM 637 C C . SER A 1 83 ? -15.775 -4.422 9.327 1.00 93.81 83 SER A C 1
ATOM 639 O O . SER A 1 83 ? -16.656 -4.855 8.584 1.00 93.81 83 SER A O 1
ATOM 641 N N . SER A 1 84 ? -15.069 -3.337 9.003 1.00 92.75 84 SER A N 1
ATOM 642 C CA . SER A 1 84 ? -15.300 -2.575 7.774 1.00 92.75 84 SER A CA 1
ATOM 643 C C . SER A 1 84 ? -14.846 -3.350 6.543 1.00 92.75 84 SER A C 1
ATOM 645 O O . SER A 1 84 ? -13.748 -3.904 6.497 1.00 92.75 84 SER A O 1
ATOM 647 N N . THR A 1 85 ? -15.658 -3.305 5.488 1.00 93.50 85 THR A N 1
ATOM 648 C CA . THR A 1 85 ? -15.230 -3.763 4.163 1.00 93.50 85 THR A CA 1
ATOM 649 C C . THR A 1 85 ? -14.438 -2.654 3.481 1.00 93.50 85 THR A C 1
ATOM 651 O O . THR A 1 85 ? -14.991 -1.609 3.144 1.00 93.50 85 THR A O 1
ATOM 654 N N . LEU A 1 86 ? -13.138 -2.876 3.284 1.00 93.06 86 LEU A N 1
ATOM 655 C CA . LEU A 1 86 ? -12.254 -1.896 2.655 1.00 93.06 86 LEU A CA 1
ATOM 656 C C . LEU A 1 86 ? -12.275 -2.020 1.119 1.00 93.06 86 LEU A C 1
ATOM 658 O O . LEU A 1 86 ? -12.297 -3.135 0.587 1.00 93.06 86 LEU A O 1
ATOM 662 N N . PRO A 1 87 ? -12.227 -0.901 0.379 1.00 94.06 87 PRO A N 1
ATOM 663 C CA . PRO A 1 87 ? -12.176 -0.887 -1.065 1.00 94.06 87 PRO A CA 1
ATOM 664 C C . PRO A 1 87 ? -10.789 -1.254 -1.562 1.00 94.06 87 PRO A C 1
ATOM 666 O O . PRO A 1 87 ? -9.803 -1.284 -0.827 1.00 94.06 87 PRO A O 1
ATOM 669 N N . LYS A 1 88 ? -10.710 -1.483 -2.866 1.00 94.38 88 LYS A N 1
ATOM 670 C CA . LYS A 1 88 ? -9.429 -1.597 -3.552 1.00 94.38 88 LYS A CA 1
ATOM 671 C C . LYS A 1 88 ? -8.827 -0.203 -3.718 1.00 94.38 88 LYS A C 1
ATOM 673 O O . LYS A 1 88 ? -9.532 0.721 -4.116 1.00 94.38 88 LYS A O 1
ATOM 678 N N . LEU A 1 89 ? -7.527 -0.081 -3.483 1.00 94.12 89 LEU A N 1
ATOM 679 C CA . LEU A 1 89 ? -6.756 1.107 -3.839 1.00 94.12 89 LEU A CA 1
ATOM 680 C C . LEU A 1 89 ? -6.124 0.879 -5.215 1.00 94.12 89 LEU A C 1
ATOM 682 O O . LEU A 1 89 ? -5.541 -0.175 -5.458 1.00 94.12 89 LEU A O 1
ATOM 686 N N . THR A 1 90 ? -6.244 1.852 -6.116 1.00 95.00 90 THR A N 1
ATOM 687 C CA . THR A 1 90 ? -5.614 1.793 -7.442 1.00 95.00 90 THR A CA 1
ATOM 688 C C . THR A 1 90 ? -4.568 2.889 -7.564 1.00 95.00 90 THR A C 1
ATOM 690 O O . THR A 1 90 ? -4.886 4.062 -7.394 1.00 95.00 90 THR A O 1
ATOM 693 N N . LEU A 1 91 ? -3.335 2.504 -7.885 1.00 92.88 91 LEU A N 1
ATOM 694 C CA . LEU A 1 91 ? -2.190 3.394 -8.064 1.00 92.88 91 LEU A CA 1
ATOM 695 C C . LEU A 1 91 ? -1.788 3.412 -9.544 1.00 92.88 91 LEU A C 1
ATOM 697 O O . LEU A 1 91 ? -1.751 2.369 -10.203 1.00 92.88 91 LEU A O 1
ATOM 701 N N . GLY A 1 92 ? -1.529 4.601 -10.086 1.00 92.81 92 GLY A N 1
ATOM 702 C CA . GLY A 1 92 ? -1.058 4.772 -11.462 1.00 92.81 92 GLY A CA 1
ATOM 703 C C . GLY A 1 92 ? 0.464 4.728 -11.539 1.00 92.81 92 GLY A C 1
ATOM 704 O O . GLY A 1 92 ? 1.122 5.489 -10.840 1.00 92.81 92 GLY A O 1
ATOM 705 N N . ILE A 1 93 ? 1.010 3.866 -12.398 1.00 91.44 93 ILE A N 1
ATOM 706 C CA . ILE A 1 93 ? 2.451 3.749 -12.662 1.00 91.44 93 ILE A CA 1
ATOM 707 C C . ILE A 1 93 ? 2.638 3.772 -14.179 1.00 91.44 93 ILE A C 1
ATOM 709 O O . ILE A 1 93 ? 2.437 2.762 -14.854 1.00 91.44 93 ILE A O 1
ATOM 713 N N . GLY A 1 94 ? 2.939 4.948 -14.734 1.00 90.44 94 GLY A N 1
ATOM 714 C CA . GLY A 1 94 ? 2.851 5.166 -16.180 1.00 90.44 94 GLY A CA 1
ATOM 715 C C . GLY A 1 94 ? 1.445 4.825 -16.694 1.00 90.44 94 GLY A C 1
ATOM 716 O O . GLY A 1 94 ? 0.450 5.364 -16.210 1.00 90.44 94 GLY A O 1
ATOM 717 N N . THR A 1 95 ? 1.352 3.890 -17.643 1.00 91.94 95 THR A N 1
ATOM 718 C CA . THR A 1 95 ? 0.076 3.364 -18.165 1.00 91.94 95 THR A CA 1
ATOM 719 C C . THR A 1 95 ? -0.499 2.210 -17.336 1.00 91.94 95 THR A C 1
ATOM 721 O O . THR A 1 95 ? -1.674 1.866 -17.486 1.00 91.94 95 THR A O 1
ATOM 724 N N . TYR A 1 96 ? 0.296 1.607 -16.448 1.00 92.31 96 TYR A N 1
ATOM 725 C CA . TYR A 1 96 ? -0.133 0.493 -15.612 1.00 92.31 96 TYR A CA 1
ATOM 726 C C . TYR A 1 96 ? -0.984 0.974 -14.427 1.00 92.31 96 TYR A C 1
ATOM 728 O O . TYR A 1 96 ? -0.730 2.010 -13.810 1.00 92.31 96 TYR A O 1
ATOM 736 N N . ARG A 1 97 ? -2.015 0.190 -14.093 1.00 94.25 97 ARG A N 1
ATOM 737 C CA . ARG A 1 97 ? -2.890 0.403 -12.934 1.00 94.25 97 ARG A CA 1
ATOM 738 C C . ARG A 1 97 ? -2.663 -0.719 -11.928 1.00 94.25 97 ARG A C 1
ATOM 740 O O . ARG A 1 97 ? -3.196 -1.821 -12.086 1.00 94.25 97 ARG A O 1
ATOM 747 N N . ALA A 1 98 ? -1.863 -0.429 -10.907 1.00 94.62 98 ALA A N 1
ATOM 748 C CA . ALA A 1 98 ? -1.580 -1.343 -9.812 1.00 94.62 98 ALA A CA 1
ATOM 749 C C . ALA A 1 98 ? -2.762 -1.348 -8.836 1.00 94.62 98 ALA A C 1
ATOM 751 O O . ALA A 1 98 ? -3.136 -0.306 -8.302 1.00 94.62 98 ALA A O 1
ATOM 752 N N . ILE A 1 99 ? -3.368 -2.515 -8.619 1.00 95.25 99 ILE A N 1
ATOM 753 C CA . ILE A 1 99 ? -4.534 -2.665 -7.743 1.00 95.25 99 ILE A CA 1
ATOM 754 C C . ILE A 1 99 ? -4.096 -3.350 -6.453 1.00 95.25 99 ILE A C 1
ATOM 756 O O . ILE A 1 99 ? -3.651 -4.498 -6.486 1.00 95.25 99 ILE A O 1
ATOM 760 N N . VAL A 1 100 ? -4.299 -2.672 -5.327 1.00 95.12 100 VAL A N 1
ATOM 761 C CA . VAL A 1 100 ? -4.133 -3.205 -3.975 1.00 95.12 100 VAL A CA 1
ATOM 762 C C . VAL A 1 100 ? -5.508 -3.643 -3.455 1.00 95.12 100 VAL A C 1
ATOM 764 O O . VAL A 1 100 ? -6.394 -2.805 -3.264 1.00 95.12 100 VAL A O 1
ATOM 767 N N . PRO A 1 101 ? -5.743 -4.948 -3.237 1.00 94.75 101 PRO A N 1
ATOM 768 C CA . PRO A 1 101 ? -6.950 -5.431 -2.576 1.00 94.75 101 PRO A CA 1
ATOM 769 C C . PRO A 1 101 ? -7.153 -4.808 -1.189 1.00 94.75 101 PRO A C 1
ATOM 771 O O . PRO A 1 101 ? -6.212 -4.746 -0.403 1.00 94.75 101 PRO A O 1
ATOM 774 N N . GLY A 1 102 ? -8.397 -4.459 -0.843 1.00 93.44 102 GLY A N 1
ATOM 775 C CA . GLY A 1 102 ? -8.728 -3.873 0.464 1.00 93.44 102 GLY A CA 1
ATOM 776 C C . GLY A 1 102 ? -8.291 -4.719 1.663 1.00 93.44 102 GLY A C 1
ATOM 777 O O . GLY A 1 102 ? -7.919 -4.169 2.691 1.00 93.44 102 GLY A O 1
ATOM 778 N N . LYS A 1 103 ? -8.212 -6.050 1.513 1.00 93.56 103 LYS A N 1
ATOM 779 C CA . LYS A 1 103 ? -7.679 -6.949 2.553 1.00 93.56 103 LYS A CA 1
ATOM 780 C C . LYS A 1 103 ? -6.244 -6.623 2.983 1.00 93.56 103 LYS A C 1
ATOM 782 O O . LYS A 1 103 ? -5.906 -6.891 4.123 1.00 93.56 103 LYS A O 1
ATOM 787 N N . TYR A 1 104 ? -5.415 -6.060 2.099 1.00 94.50 104 TYR A N 1
ATOM 788 C CA . TYR A 1 104 ? -4.053 -5.641 2.448 1.00 94.50 104 TYR A CA 1
ATOM 789 C C . TYR A 1 104 ? -4.013 -4.242 3.072 1.00 94.50 104 TYR A C 1
ATOM 791 O O . TYR A 1 104 ? -3.019 -3.892 3.689 1.00 94.50 104 TYR A O 1
ATOM 799 N N . ILE A 1 105 ? -5.083 -3.450 2.940 1.00 94.81 105 ILE A N 1
ATOM 800 C CA . ILE A 1 105 ? -5.206 -2.136 3.588 1.00 94.81 105 ILE A CA 1
ATOM 801 C C . ILE A 1 105 ? -5.564 -2.298 5.073 1.00 94.81 105 ILE A C 1
ATOM 803 O O . ILE A 1 105 ? -5.300 -1.398 5.860 1.00 94.81 105 ILE A O 1
ATOM 807 N N . ASN A 1 106 ? -6.121 -3.437 5.492 1.00 94.25 106 ASN A N 1
ATOM 808 C CA . ASN A 1 106 ? -6.159 -3.783 6.909 1.00 94.25 106 ASN A CA 1
ATOM 809 C C . ASN A 1 106 ? -4.766 -4.272 7.326 1.00 94.25 106 ASN A C 1
ATOM 811 O O . ASN A 1 106 ? -4.394 -5.401 7.008 1.00 94.25 106 ASN A O 1
ATOM 815 N N . TYR A 1 107 ? -3.992 -3.399 7.969 1.00 93.38 107 TYR A N 1
ATOM 816 C CA . TYR A 1 107 ? -2.588 -3.666 8.265 1.00 93.38 107 TYR A CA 1
ATOM 817 C C . TYR A 1 107 ? -2.423 -4.522 9.522 1.00 93.38 107 TYR A C 1
ATOM 819 O O . TYR A 1 107 ? -1.761 -5.558 9.487 1.00 93.38 107 TYR A O 1
ATOM 827 N N . ALA A 1 108 ? -3.041 -4.095 10.625 1.00 92.88 108 ALA A N 1
ATOM 828 C CA . ALA A 1 108 ? -2.939 -4.764 11.916 1.00 92.88 108 ALA A CA 1
ATOM 829 C C . ALA A 1 108 ? -4.102 -4.380 12.849 1.00 92.88 108 ALA A C 1
ATOM 831 O O . ALA A 1 108 ? -4.674 -3.294 12.700 1.00 92.88 108 ALA A O 1
ATOM 832 N N . PRO A 1 109 ? -4.426 -5.219 13.851 1.00 93.06 109 PRO A N 1
ATOM 833 C CA . PRO A 1 109 ? -5.229 -4.798 14.996 1.00 93.06 109 PRO A CA 1
ATOM 834 C C . PRO A 1 109 ? -4.585 -3.594 15.699 1.00 93.06 109 PRO A C 1
ATOM 836 O O . PRO A 1 109 ? -3.361 -3.519 15.795 1.00 93.06 109 PRO A O 1
ATOM 839 N N . ALA A 1 110 ? -5.407 -2.658 16.169 1.00 89.31 110 ALA A N 1
ATOM 840 C CA . ALA A 1 110 ? -4.968 -1.519 16.967 1.00 89.31 110 ALA A CA 1
ATOM 841 C C . ALA A 1 110 ? -5.441 -1.698 18.418 1.00 89.31 110 ALA A C 1
ATOM 843 O O . ALA A 1 110 ? -4.859 -2.486 19.155 1.00 89.31 110 ALA A O 1
ATOM 844 N N . ASP A 1 111 ? -6.526 -1.024 18.802 1.00 85.06 111 ASP A N 1
ATOM 845 C CA . ASP A 1 111 ? -7.146 -1.137 20.121 1.00 85.06 111 ASP A CA 1
ATOM 846 C C . ASP A 1 111 ? -8.638 -1.484 20.002 1.00 85.06 111 ASP A C 1
ATOM 848 O O . ASP A 1 111 ? -9.365 -0.948 19.154 1.00 85.06 111 ASP A O 1
ATOM 852 N N . GLY A 1 112 ? -9.093 -2.410 20.845 1.00 88.19 112 GLY A N 1
ATOM 853 C CA . GLY A 1 112 ? -10.456 -2.934 20.852 1.00 88.19 112 GLY A CA 1
ATOM 854 C C . GLY A 1 112 ? -10.939 -3.394 19.471 1.00 88.19 112 GLY A C 1
ATOM 855 O O . GLY A 1 112 ? -10.442 -4.359 18.899 1.00 88.19 112 GLY A O 1
ATOM 856 N N . SER A 1 113 ? -11.947 -2.700 18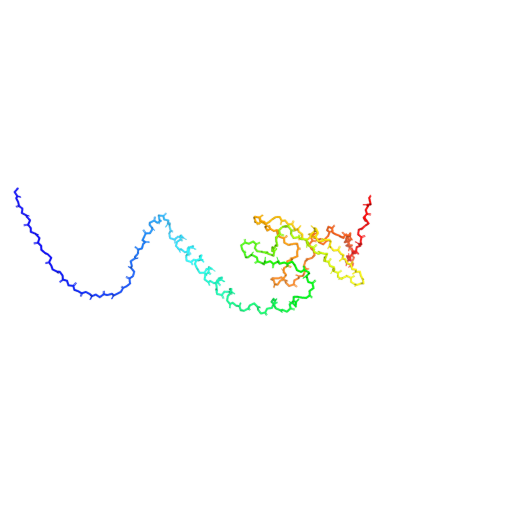.933 1.00 91.94 113 SER A N 1
ATOM 857 C CA . SER A 1 113 ? -12.550 -2.987 17.619 1.00 91.94 113 SER A CA 1
ATOM 858 C C . SER A 1 113 ? -11.963 -2.152 16.474 1.00 91.94 113 SER A C 1
ATOM 860 O O . SER A 1 113 ? -12.563 -2.072 15.395 1.00 91.94 113 SER A O 1
ATOM 862 N N . LYS A 1 114 ? -10.823 -1.489 16.695 1.00 92.88 114 LYS A N 1
ATOM 863 C CA . LYS A 1 114 ? -10.139 -0.660 15.698 1.00 92.88 114 LYS A CA 1
ATOM 864 C C . LYS A 1 114 ? -8.934 -1.377 15.107 1.00 92.88 114 LYS A C 1
ATOM 866 O O . LYS A 1 114 ? -8.204 -2.081 15.796 1.00 92.88 114 LYS A O 1
ATOM 871 N N . CYS A 1 115 ? -8.728 -1.152 13.818 1.00 94.12 115 CYS A N 1
ATOM 872 C CA . CYS A 1 115 ? -7.618 -1.682 13.044 1.00 94.12 115 CYS A CA 1
ATOM 873 C C . CYS A 1 115 ? -6.859 -0.524 12.391 1.00 94.12 115 CYS A C 1
ATOM 875 O O . CYS A 1 115 ? -7.468 0.479 12.001 1.00 94.12 115 CYS A O 1
ATOM 877 N N . PHE A 1 116 ? -5.542 -0.662 12.271 1.00 94.25 116 PHE A N 1
ATOM 878 C CA . PHE A 1 116 ? -4.690 0.275 11.550 1.00 94.25 116 PHE A CA 1
ATOM 879 C C . PHE A 1 116 ? -4.873 0.136 10.040 1.00 94.25 116 PHE A C 1
ATOM 881 O O . PHE A 1 116 ? -4.851 -0.967 9.484 1.00 94.25 116 PHE A O 1
ATOM 888 N N . GLY A 1 117 ? -5.017 1.279 9.369 1.00 93.69 117 GLY A N 1
ATOM 889 C CA . GLY A 1 117 ? -4.958 1.366 7.916 1.00 93.69 117 GLY A CA 1
ATOM 890 C C . GLY A 1 117 ? -3.529 1.207 7.403 1.00 93.69 117 GLY A C 1
ATOM 891 O O . GLY A 1 117 ? -2.592 1.780 7.945 1.00 93.69 117 GLY A O 1
ATOM 892 N N . GLY A 1 118 ? -3.362 0.472 6.313 1.00 93.62 118 GLY A N 1
ATOM 893 C CA . GLY A 1 118 ? -2.104 0.339 5.581 1.00 93.62 118 GLY A CA 1
ATOM 894 C C . GLY A 1 118 ? -1.782 1.532 4.674 1.00 93.62 118 GLY A C 1
ATOM 895 O O . GLY A 1 118 ? -0.757 1.542 4.003 1.00 93.62 118 GLY A O 1
ATOM 896 N N . VAL A 1 119 ? -2.670 2.528 4.626 1.00 93.25 119 VAL A N 1
ATOM 897 C CA . VAL A 1 119 ? -2.477 3.799 3.922 1.00 93.25 119 VAL A CA 1
ATOM 898 C C . VAL A 1 119 ? -2.480 4.894 4.975 1.00 93.25 119 VAL A C 1
ATOM 900 O O . VAL A 1 119 ? -3.453 5.038 5.713 1.00 93.25 119 VAL A O 1
ATOM 903 N N . GLN A 1 120 ? -1.382 5.633 5.053 1.00 91.62 120 GLN A N 1
ATOM 904 C CA . GLN A 1 120 ? -1.152 6.663 6.060 1.00 91.62 120 GLN A CA 1
ATOM 905 C C . GLN A 1 120 ? -0.776 7.980 5.377 1.00 91.62 120 GLN A C 1
ATOM 907 O O . GLN A 1 120 ? -0.332 7.988 4.227 1.00 91.62 120 GLN A O 1
ATOM 912 N N . SER A 1 121 ? -0.978 9.092 6.085 1.00 86.00 121 SER A N 1
ATOM 913 C CA . SER A 1 121 ? -0.541 10.406 5.612 1.00 86.00 121 SER A CA 1
ATOM 914 C C . SER A 1 121 ? 0.982 10.475 5.587 1.00 86.00 121 SER A C 1
ATOM 916 O O . SER A 1 121 ? 1.643 9.995 6.504 1.00 86.00 121 SER A O 1
ATOM 918 N N . ASN A 1 122 ? 1.526 11.118 4.561 1.00 83.94 122 ASN A N 1
ATOM 919 C CA . ASN A 1 122 ? 2.929 11.503 4.495 1.00 83.94 122 ASN A CA 1
ATOM 920 C C . ASN A 1 122 ? 3.126 13.001 4.784 1.00 83.94 122 ASN A C 1
ATOM 922 O O . ASN A 1 122 ? 4.157 13.548 4.438 1.00 83.94 122 ASN A O 1
ATOM 926 N N . ALA A 1 123 ? 2.169 13.698 5.403 1.00 79.88 123 ALA A N 1
ATOM 927 C CA . ALA A 1 123 ? 2.266 15.147 5.632 1.00 79.88 123 ALA A CA 1
ATOM 928 C C . ALA A 1 123 ? 3.521 15.579 6.421 1.00 79.88 123 ALA A C 1
ATOM 930 O O . ALA A 1 123 ? 3.969 16.713 6.281 1.00 79.88 123 ALA A O 1
ATOM 931 N N . GLN A 1 124 ? 4.090 14.686 7.234 1.00 77.25 124 GLN A N 1
ATOM 932 C CA . GLN A 1 124 ? 5.316 14.922 8.000 1.00 77.25 124 GLN A CA 1
ATOM 933 C C . GLN A 1 124 ? 6.601 14.494 7.268 1.00 77.25 124 GLN A C 1
ATOM 935 O O . GLN A 1 124 ? 7.690 14.662 7.813 1.00 77.25 124 GLN A O 1
ATOM 940 N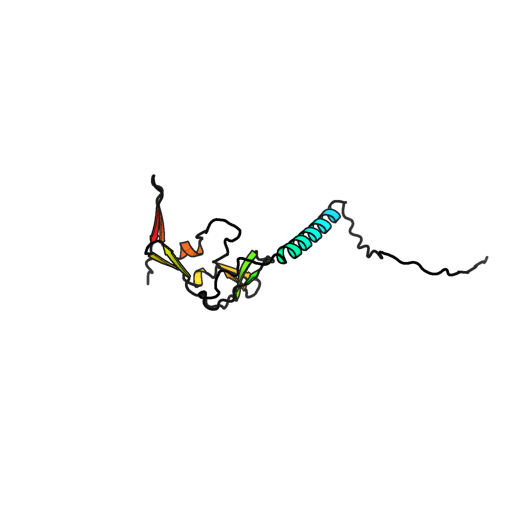 N . VAL A 1 125 ? 6.497 13.916 6.066 1.00 76.31 125 VAL A N 1
ATOM 941 C CA . VAL A 1 125 ? 7.635 13.401 5.297 1.00 76.31 125 VAL A CA 1
ATOM 942 C C . VAL A 1 125 ? 7.486 13.811 3.831 1.00 76.31 125 VAL A C 1
ATOM 944 O O . VAL A 1 125 ? 6.534 13.433 3.160 1.00 76.31 125 VAL A O 1
ATOM 947 N N . GLU A 1 126 ? 8.457 14.533 3.276 1.00 85.69 126 GLU A N 1
ATOM 948 C CA . GLU A 1 126 ? 8.394 15.060 1.897 1.00 85.69 126 GLU A CA 1
ATOM 949 C C . GLU A 1 126 ? 8.477 13.985 0.790 1.00 85.69 126 GLU A C 1
ATOM 951 O O . GLU A 1 126 ? 8.588 14.296 -0.395 1.00 85.69 126 GLU A O 1
ATOM 956 N N . ILE A 1 127 ? 8.399 12.704 1.153 1.00 89.62 127 ILE A N 1
ATOM 957 C CA . ILE A 1 127 ? 8.392 11.567 0.235 1.00 89.62 127 ILE A CA 1
ATOM 958 C C . ILE A 1 127 ? 7.129 10.726 0.422 1.00 89.62 127 ILE A C 1
ATOM 960 O O . ILE A 1 127 ? 6.545 10.653 1.501 1.00 89.62 127 ILE A O 1
ATOM 964 N N . THR A 1 128 ? 6.700 10.057 -0.646 1.00 89.06 128 THR A N 1
ATOM 965 C CA . THR A 1 128 ? 5.672 9.010 -0.573 1.00 89.06 128 THR A CA 1
ATOM 966 C C . THR A 1 128 ? 6.353 7.651 -0.532 1.00 89.06 128 THR A C 1
ATOM 968 O O . THR A 1 128 ? 7.190 7.352 -1.382 1.00 89.06 128 THR A O 1
ATOM 971 N N . ILE A 1 129 ? 5.982 6.817 0.438 1.00 90.88 129 ILE A N 1
ATOM 972 C CA . ILE A 1 129 ? 6.596 5.504 0.648 1.00 90.88 129 ILE A CA 1
ATOM 973 C C . ILE A 1 129 ? 5.620 4.417 0.200 1.00 90.88 129 ILE A C 1
ATOM 975 O O . ILE A 1 129 ? 4.530 4.271 0.754 1.00 90.88 129 ILE A O 1
ATOM 979 N N . TYR A 1 130 ? 6.027 3.617 -0.785 1.00 93.62 130 TYR A N 1
ATOM 980 C CA . TYR A 1 130 ? 5.337 2.376 -1.129 1.00 93.62 130 TYR A CA 1
ATOM 981 C C . TYR A 1 130 ? 5.851 1.263 -0.218 1.00 93.62 130 TYR A C 1
ATOM 983 O O . TYR A 1 130 ? 6.978 0.805 -0.368 1.00 93.62 130 TYR A O 1
ATOM 991 N N . GLY A 1 131 ? 5.032 0.877 0.758 1.00 93.06 131 GLY A N 1
ATOM 992 C CA . GLY A 1 131 ? 5.379 -0.137 1.751 1.00 93.06 131 GLY A CA 1
ATOM 993 C C . GLY A 1 131 ? 4.939 -1.555 1.386 1.00 93.06 131 GLY A C 1
ATOM 994 O O . GLY A 1 131 ? 4.561 -1.873 0.254 1.00 93.06 131 GLY A O 1
ATOM 995 N N . ASP A 1 132 ? 4.930 -2.417 2.397 1.00 93.94 132 ASP A N 1
ATOM 996 C CA . ASP A 1 132 ? 4.545 -3.825 2.297 1.00 93.94 132 ASP A CA 1
ATOM 997 C C . ASP A 1 132 ? 3.115 -4.029 1.761 1.00 93.94 132 ASP A C 1
ATOM 999 O O . ASP A 1 132 ? 2.879 -4.954 0.987 1.00 93.94 132 ASP A O 1
ATOM 1003 N N . VAL A 1 133 ? 2.175 -3.146 2.108 1.00 94.56 133 VAL A N 1
ATOM 1004 C CA . VAL A 1 133 ? 0.785 -3.142 1.613 1.00 94.56 133 VAL A CA 1
ATOM 1005 C C . VAL A 1 133 ? 0.745 -3.123 0.085 1.00 94.56 133 VAL A C 1
ATOM 1007 O O . VAL A 1 133 ? -0.043 -3.837 -0.540 1.00 94.56 133 VAL A O 1
ATOM 1010 N N . PHE A 1 134 ? 1.636 -2.343 -0.526 1.00 95.25 134 PHE A N 1
ATOM 1011 C CA . PHE A 1 134 ? 1.793 -2.300 -1.970 1.00 95.25 134 PHE A CA 1
ATOM 1012 C C . PHE A 1 134 ? 2.553 -3.530 -2.478 1.00 95.25 134 PHE A C 1
ATOM 1014 O O . PHE A 1 134 ? 2.041 -4.238 -3.349 1.00 95.25 134 PHE A O 1
ATOM 1021 N N . PHE A 1 135 ? 3.722 -3.838 -1.910 1.00 94.44 135 PHE A N 1
ATOM 1022 C CA . PHE A 1 135 ? 4.587 -4.916 -2.404 1.00 94.44 135 PHE A CA 1
ATOM 1023 C C . PHE A 1 135 ? 3.983 -6.317 -2.280 1.00 94.44 135 PHE A C 1
ATOM 1025 O O . PHE A 1 135 ? 4.213 -7.152 -3.144 1.00 94.44 135 PHE A O 1
ATOM 1032 N N . LYS A 1 136 ? 3.125 -6.579 -1.291 1.00 92.50 136 LYS A N 1
ATOM 1033 C CA . LYS A 1 136 ? 2.374 -7.845 -1.194 1.00 92.50 136 LYS A CA 1
ATOM 1034 C C . LYS A 1 136 ? 1.360 -8.020 -2.327 1.00 92.50 136 LYS A C 1
ATOM 1036 O O . LYS A 1 136 ? 0.944 -9.138 -2.623 1.00 92.50 136 LYS A O 1
ATOM 1041 N N . SER A 1 137 ? 0.920 -6.920 -2.936 1.00 94.19 137 SER A N 1
ATOM 1042 C CA . SER A 1 137 ? -0.102 -6.927 -3.985 1.00 94.19 137 SER A CA 1
ATOM 1043 C C . SER A 1 137 ? 0.465 -6.950 -5.402 1.00 94.19 137 SER A C 1
ATOM 1045 O O . SER A 1 137 ? -0.292 -7.197 -6.342 1.00 94.19 137 SER A O 1
ATOM 1047 N N . GLN A 1 138 ? 1.762 -6.687 -5.568 1.00 95.44 138 GLN A N 1
ATOM 1048 C CA . GLN A 1 138 ? 2.423 -6.574 -6.865 1.00 95.44 138 GLN A CA 1
ATOM 1049 C C . GLN A 1 138 ? 3.641 -7.496 -6.934 1.00 95.44 138 GLN A C 1
ATOM 1051 O O . GLN A 1 138 ? 4.234 -7.834 -5.918 1.00 95.44 138 GLN A O 1
ATOM 1056 N N . PHE A 1 139 ? 4.040 -7.886 -8.141 1.00 94.31 139 PHE A N 1
ATOM 1057 C CA . PHE A 1 139 ? 5.358 -8.475 -8.350 1.00 94.31 139 PHE A CA 1
ATOM 1058 C C . PHE A 1 139 ? 6.310 -7.351 -8.760 1.00 94.31 139 PHE A C 1
ATOM 1060 O O . PHE A 1 139 ? 6.081 -6.706 -9.785 1.00 94.31 139 PHE A O 1
ATOM 1067 N N . VAL A 1 140 ? 7.320 -7.073 -7.933 1.00 94.81 140 VAL A N 1
ATOM 1068 C CA . VAL A 1 140 ? 8.238 -5.943 -8.125 1.00 94.81 140 VAL A CA 1
ATOM 1069 C C . VAL A 1 140 ? 9.654 -6.447 -8.349 1.00 94.81 140 VAL A C 1
ATOM 1071 O O . VAL A 1 140 ? 10.155 -7.255 -7.570 1.00 94.81 140 VAL A O 1
ATOM 1074 N N . ILE A 1 141 ? 10.286 -5.966 -9.417 1.00 94.06 141 ILE A N 1
ATOM 1075 C CA . ILE A 1 141 ? 11.674 -6.280 -9.763 1.00 94.06 141 ILE A CA 1
ATOM 1076 C C . ILE A 1 141 ? 12.495 -5.011 -9.584 1.00 94.06 141 ILE A C 1
ATOM 1078 O O . ILE A 1 141 ? 12.223 -4.003 -10.238 1.00 94.06 141 ILE A O 1
ATOM 1082 N N . PHE A 1 142 ? 13.509 -5.086 -8.731 1.00 94.75 142 PHE A N 1
ATOM 1083 C CA . PHE A 1 142 ? 14.523 -4.052 -8.577 1.00 94.75 142 PHE A CA 1
ATOM 1084 C C . PHE A 1 142 ? 15.725 -4.439 -9.439 1.00 94.75 142 PHE A C 1
ATOM 1086 O O . PHE A 1 142 ? 16.306 -5.505 -9.240 1.00 94.75 142 PHE A O 1
ATOM 1093 N N . ASN A 1 143 ? 16.051 -3.614 -10.432 1.00 94.06 143 ASN A N 1
ATOM 1094 C CA . ASN A 1 143 ? 17.206 -3.808 -11.300 1.00 94.06 143 ASN A CA 1
ATOM 1095 C C . ASN A 1 143 ? 18.299 -2.810 -10.912 1.00 94.06 143 ASN A C 1
ATOM 1097 O O . ASN A 1 143 ? 18.146 -1.612 -11.148 1.00 94.06 143 ASN A O 1
ATOM 1101 N N . ASP A 1 144 ? 19.386 -3.324 -10.347 1.00 95.56 144 ASP A N 1
ATOM 1102 C CA . ASP A 1 144 ? 20.551 -2.556 -9.909 1.00 95.56 144 ASP A CA 1
ATOM 1103 C C . ASP A 1 144 ? 21.605 -2.463 -11.025 1.00 95.56 144 ASP A C 1
ATOM 1105 O O . ASP A 1 144 ? 22.714 -2.983 -10.933 1.00 95.56 144 ASP A O 1
ATOM 1109 N N . SER A 1 145 ? 21.209 -1.872 -12.154 1.00 93.94 145 SER A N 1
ATOM 1110 C CA . SER A 1 145 ? 22.128 -1.570 -13.258 1.00 93.94 145 SER A CA 1
ATOM 1111 C C . SER A 1 145 ? 22.684 -0.147 -13.129 1.00 93.94 145 SER A C 1
ATOM 1113 O O . SER A 1 145 ? 22.285 0.600 -12.239 1.00 93.94 145 SER A O 1
ATOM 1115 N N . SER A 1 146 ? 23.553 0.280 -14.053 1.00 92.94 146 SER A N 1
ATOM 1116 C CA . SER A 1 146 ? 24.075 1.660 -14.077 1.00 92.94 146 SER A CA 1
ATOM 1117 C C . SER A 1 146 ? 22.978 2.731 -14.133 1.00 92.94 146 SER A C 1
ATOM 1119 O O . SER A 1 146 ? 23.213 3.883 -13.776 1.00 92.94 146 SER A O 1
ATOM 1121 N N . THR A 1 147 ? 21.773 2.366 -14.569 1.00 93.31 147 THR A N 1
ATOM 1122 C CA . THR A 1 147 ? 20.557 3.163 -14.405 1.00 93.31 147 THR A CA 1
ATOM 1123 C C . THR A 1 147 ? 19.526 2.303 -13.677 1.00 93.31 147 THR A C 1
ATOM 1125 O O . THR A 1 147 ? 18.893 1.451 -14.306 1.00 93.31 147 THR A O 1
ATOM 1128 N N . PRO A 1 148 ? 19.376 2.462 -12.351 1.00 90.88 148 PRO A N 1
ATOM 1129 C CA . PRO A 1 148 ? 18.459 1.641 -11.579 1.00 90.88 148 PRO A CA 1
ATOM 1130 C C . PRO A 1 148 ? 17.019 1.771 -12.079 1.00 90.88 148 PRO A C 1
ATOM 1132 O O . PRO A 1 148 ? 16.524 2.873 -12.323 1.00 90.88 148 PRO A O 1
ATOM 1135 N N . LEU A 1 149 ? 16.339 0.635 -12.226 1.00 91.69 149 LEU A N 1
ATOM 1136 C CA . LEU A 1 149 ? 14.954 0.571 -12.698 1.00 91.69 149 LEU A CA 1
ATOM 1137 C C . LEU A 1 149 ? 14.111 -0.294 -11.767 1.00 91.69 149 LEU A C 1
ATOM 1139 O O . LEU A 1 149 ? 14.574 -1.301 -11.232 1.00 91.69 149 LEU A O 1
ATOM 1143 N N . VAL A 1 150 ? 12.839 0.074 -11.633 1.00 92.25 150 VAL A N 1
ATOM 1144 C CA . VAL A 1 150 ? 11.844 -0.702 -10.891 1.00 92.25 150 VAL A CA 1
ATOM 1145 C C . VAL A 1 150 ? 10.716 -1.089 -11.833 1.00 92.25 150 VAL A C 1
ATOM 1147 O O . VAL A 1 150 ? 10.042 -0.227 -12.397 1.00 92.25 150 VAL A O 1
ATOM 1150 N N . TRP A 1 151 ? 10.485 -2.391 -11.978 1.00 91.69 151 TRP A N 1
ATOM 1151 C CA . TRP A 1 151 ? 9.367 -2.921 -12.756 1.00 91.69 151 TRP A CA 1
ATOM 1152 C C . TRP A 1 151 ? 8.263 -3.381 -11.823 1.00 91.69 151 TRP A C 1
ATOM 1154 O O . TRP A 1 151 ? 8.512 -4.149 -10.896 1.00 91.69 151 TRP A O 1
ATOM 1164 N N . VAL A 1 152 ? 7.034 -2.948 -12.096 1.00 94.19 152 VAL A N 1
ATOM 1165 C CA . VAL A 1 152 ? 5.849 -3.379 -11.354 1.00 94.19 152 VAL A CA 1
ATOM 1166 C C . VAL A 1 152 ? 4.943 -4.159 -12.287 1.00 94.19 152 VAL A C 1
ATOM 1168 O O . VAL A 1 152 ? 4.503 -3.662 -13.323 1.00 94.19 152 VAL A O 1
ATOM 1171 N N . LEU A 1 153 ? 4.664 -5.397 -11.900 1.00 91.62 153 LEU A N 1
ATOM 1172 C CA . LEU A 1 153 ? 3.916 -6.356 -12.692 1.00 91.62 153 LEU A CA 1
ATOM 1173 C C . LEU A 1 153 ? 2.714 -6.862 -11.897 1.00 91.62 153 LEU A C 1
ATOM 1175 O O . LEU A 1 153 ? 2.747 -7.001 -10.670 1.00 91.62 153 LEU A O 1
ATOM 1179 N N . ARG A 1 154 ? 1.640 -7.191 -12.619 1.00 88.31 154 ARG A N 1
ATOM 1180 C CA . ARG A 1 154 ? 0.472 -7.842 -12.025 1.00 88.31 154 ARG A CA 1
ATOM 1181 C C . ARG A 1 154 ? 0.849 -9.268 -11.600 1.00 88.31 154 ARG A C 1
ATOM 1183 O O . ARG A 1 154 ? 1.270 -10.043 -12.463 1.00 88.31 154 ARG A O 1
ATOM 1190 N N . PRO A 1 155 ? 0.630 -9.672 -10.335 1.00 83.81 155 PRO A N 1
ATOM 1191 C CA . PRO A 1 155 ? 0.868 -11.048 -9.925 1.00 83.81 155 PRO A CA 1
ATOM 1192 C C . PRO A 1 155 ? -0.094 -11.990 -10.645 1.00 83.81 155 PRO A C 1
ATOM 1194 O O . PRO A 1 155 ? -1.310 -11.762 -10.672 1.00 83.81 155 PRO A O 1
ATOM 1197 N N . ARG A 1 156 ? 0.433 -13.085 -11.192 1.00 82.44 156 ARG A N 1
ATOM 1198 C CA . ARG A 1 156 ? -0.391 -14.161 -11.743 1.00 82.44 156 ARG A CA 1
ATOM 1199 C C . ARG A 1 156 ? -1.069 -14.892 -10.584 1.00 82.44 156 ARG A C 1
ATOM 1201 O O . ARG A 1 156 ? -0.414 -15.615 -9.843 1.00 82.44 156 ARG A O 1
ATOM 1208 N N . GLN A 1 157 ? -2.375 -14.698 -10.419 1.00 72.81 157 GLN A N 1
ATOM 1209 C CA . GLN A 1 157 ? -3.152 -15.438 -9.424 1.00 72.81 157 GLN A CA 1
ATOM 1210 C C . GLN A 1 157 ? -3.174 -16.917 -9.836 1.00 72.81 157 GLN A C 1
ATOM 1212 O O . GLN A 1 157 ? -3.701 -17.248 -10.902 1.00 72.81 157 GLN A O 1
ATOM 1217 N N . ARG A 1 158 ? -2.565 -17.801 -9.035 1.00 67.38 158 ARG A N 1
ATOM 1218 C CA . ARG A 1 158 ? -2.791 -19.245 -9.173 1.00 67.38 158 ARG A CA 1
ATOM 1219 C C . ARG A 1 158 ? -4.193 -19.536 -8.639 1.00 67.38 158 ARG A C 1
ATOM 1221 O O . ARG A 1 158 ? -4.513 -19.104 -7.535 1.00 67.38 158 ARG A O 1
ATOM 1228 N N . ARG A 1 159 ? -5.023 -20.146 -9.488 1.00 58.50 159 ARG A N 1
ATOM 1229 C CA . ARG A 1 159 ? -6.331 -20.682 -9.099 1.00 58.50 159 ARG A CA 1
ATOM 1230 C C . ARG A 1 159 ? -6.143 -21.884 -8.193 1.00 58.50 159 ARG A C 1
ATOM 1232 O O . ARG A 1 159 ? -5.153 -22.612 -8.433 1.00 58.50 159 ARG A O 1
#

Radius of gyration: 29.9 Å; chains: 1; bounding box: 41×61×109 Å